Protein AF-A0A1Q7J1T6-F1 (afdb_monomer)

Radius of gyration: 25.66 Å; Cα contacts (8 Å, |Δi|>4): 106; chains: 1; bounding box: 32×59×76 Å

Sequence (161 aa):
MTARDYIEAIAAEFSRLRARGLLLSPADAGPALSWHAAGVPLRDVQAELRRAGRLKPPAVRGAAEVGLSLQIIAGSIDWRRRAATRPPAGNPPAGLCAELLRAARSPRLAARAAWEALSARAEELLASGGEGYWTEALAALRVVAGLDAEERREEKRSCVA

pLDDT: mean 75.18, std 13.47, range [39.16, 91.75]

Mean predicted aligned error: 17.15 Å

Foldseek 3Di:
DDLVVQLQLLLVLLCVLQVDDSDADPVQSVLSSVCVVVVPDSVVLSVVLVVVSPPPDPCPPPDDPPGDGNVVCSVVSVVVVVVVVDDPPDDDDPDQLRVQLVVLPPPPDPLSVLSNVLSVCVVVCVVVPVPVSVVSVVVSVCVVVCVVVVVVVVVVVVVVD

Solvent-accessible surface area (backbone atoms only — not comparable to full-atom values): 9465 Å² total; per-residue (Å²): 132,53,70,65,60,51,46,53,53,50,18,51,52,49,19,69,73,64,78,53,63,75,69,64,51,79,81,32,49,57,58,51,52,52,36,51,76,68,64,55,57,66,70,63,54,53,50,48,52,54,50,56,70,66,54,74,69,82,88,55,91,86,61,76,79,82,65,91,54,58,68,75,48,42,64,58,53,54,48,49,52,52,55,71,71,42,74,77,91,62,75,83,74,72,52,68,39,52,52,39,39,56,58,29,68,38,96,83,49,70,44,35,69,48,40,40,55,46,17,77,43,40,66,60,26,45,73,75,68,33,61,62,38,52,52,54,52,51,52,32,50,32,59,59,70,46,50,64,60,52,54,57,50,50,53,58,50,66,78,72,110

Structure (mmCIF, N/CA/C/O backbone):
data_AF-A0A1Q7J1T6-F1
#
_entry.id   AF-A0A1Q7J1T6-F1
#
loop_
_atom_site.group_PDB
_atom_site.id
_atom_site.type_symbol
_atom_site.label_atom_id
_atom_site.label_alt_id
_atom_site.label_comp_id
_atom_site.label_asym_id
_atom_site.label_entity_id
_atom_site.label_seq_id
_atom_site.pdbx_PDB_ins_code
_atom_site.Cartn_x
_atom_site.Cartn_y
_atom_site.Cartn_z
_atom_site.occupancy
_atom_site.B_iso_or_equiv
_atom_site.auth_seq_id
_atom_site.auth_comp_id
_atom_site.auth_asym_id
_atom_site.auth_atom_id
_atom_site.pdbx_PDB_model_num
ATOM 1 N N . MET A 1 1 ? -12.564 -13.870 1.510 1.00 80.56 1 MET A N 1
ATOM 2 C CA . MET A 1 1 ? -11.699 -14.848 0.817 1.00 80.56 1 MET A CA 1
ATOM 3 C C . MET A 1 1 ? -10.571 -15.218 1.757 1.00 80.56 1 MET A C 1
ATOM 5 O O . MET A 1 1 ? -9.914 -14.309 2.265 1.00 80.56 1 MET A O 1
ATOM 9 N N . THR A 1 2 ? -10.402 -16.503 2.058 1.00 91.75 2 THR A N 1
ATOM 10 C CA . THR A 1 2 ? -9.344 -16.952 2.975 1.00 91.75 2 THR A CA 1
ATOM 11 C C . THR A 1 2 ? -7.975 -16.919 2.284 1.00 91.75 2 THR A C 1
ATOM 13 O O . THR A 1 2 ? -7.899 -16.819 1.058 1.00 91.75 2 THR A O 1
ATOM 16 N N . ALA A 1 3 ? -6.885 -16.987 3.056 1.00 85.81 3 ALA A N 1
ATOM 17 C CA . ALA A 1 3 ? -5.532 -17.098 2.496 1.00 85.81 3 ALA A CA 1
ATOM 18 C C . ALA A 1 3 ? -5.390 -18.363 1.638 1.00 85.81 3 ALA A C 1
ATOM 20 O O . ALA A 1 3 ? -4.784 -18.333 0.572 1.00 85.81 3 ALA A O 1
ATOM 21 N N . ARG A 1 4 ? -6.023 -19.457 2.078 1.00 87.00 4 ARG A N 1
ATOM 22 C CA . ARG A 1 4 ? -6.083 -20.718 1.344 1.00 87.00 4 ARG A CA 1
ATOM 23 C C . ARG A 1 4 ? -6.751 -20.538 -0.020 1.00 87.00 4 ARG A C 1
ATOM 25 O O . ARG A 1 4 ? -6.113 -20.824 -1.026 1.00 87.00 4 ARG A O 1
ATOM 32 N N . ASP A 1 5 ? -7.964 -19.980 -0.058 1.00 89.19 5 ASP A N 1
ATOM 33 C CA . ASP A 1 5 ? -8.696 -19.754 -1.317 1.00 89.19 5 ASP A CA 1
ATOM 34 C C . ASP A 1 5 ? -7.908 -18.841 -2.273 1.00 89.19 5 ASP A C 1
ATOM 36 O O . ASP A 1 5 ? -7.910 -19.034 -3.488 1.00 89.19 5 ASP A O 1
ATOM 40 N N . TYR A 1 6 ? -7.212 -17.839 -1.722 1.00 88.69 6 TYR A N 1
ATOM 41 C CA . TYR A 1 6 ? -6.378 -16.906 -2.481 1.00 88.69 6 TYR A CA 1
ATOM 42 C C . TYR A 1 6 ? -5.208 -17.620 -3.168 1.00 88.69 6 TYR A C 1
ATOM 44 O O . TYR A 1 6 ? -4.975 -17.436 -4.364 1.00 88.69 6 TYR A O 1
ATOM 52 N N . ILE A 1 7 ? -4.487 -18.455 -2.418 1.00 87.69 7 ILE A N 1
ATOM 53 C CA . ILE A 1 7 ? -3.336 -19.218 -2.910 1.00 87.69 7 ILE A CA 1
ATOM 54 C C . ILE A 1 7 ? -3.786 -20.282 -3.912 1.00 87.69 7 ILE A C 1
ATOM 56 O O . ILE A 1 7 ? -3.170 -20.405 -4.968 1.00 87.69 7 ILE A O 1
ATOM 60 N N . GLU A 1 8 ? -4.872 -21.006 -3.627 1.00 88.62 8 GLU A N 1
ATOM 61 C CA . GLU A 1 8 ? -5.441 -22.011 -4.535 1.00 88.62 8 GLU A CA 1
ATOM 62 C C . GLU A 1 8 ? -5.872 -21.378 -5.868 1.00 88.62 8 GLU A C 1
ATOM 64 O O . GLU A 1 8 ? -5.583 -21.919 -6.937 1.00 88.62 8 GLU A O 1
ATOM 69 N N . ALA A 1 9 ? -6.475 -20.186 -5.836 1.00 89.44 9 ALA A N 1
ATOM 70 C CA . ALA A 1 9 ? -6.855 -19.468 -7.050 1.00 89.44 9 ALA A CA 1
ATOM 71 C C . ALA A 1 9 ? -5.648 -18.963 -7.861 1.00 89.44 9 ALA A C 1
ATOM 73 O O . ALA A 1 9 ? -5.683 -18.981 -9.095 1.00 89.44 9 ALA A O 1
ATOM 74 N N . ILE A 1 10 ? -4.574 -18.525 -7.193 1.00 87.44 10 ILE A N 1
ATOM 75 C CA . ILE A 1 10 ? -3.313 -18.168 -7.861 1.00 87.44 10 ILE A CA 1
ATOM 76 C C . ILE A 1 10 ? -2.668 -19.411 -8.476 1.00 87.44 10 ILE A C 1
ATOM 78 O O . ILE A 1 10 ? -2.251 -19.363 -9.633 1.00 87.44 10 ILE A O 1
ATOM 82 N N . ALA A 1 11 ? -2.624 -20.520 -7.737 1.00 85.44 11 ALA A N 1
ATOM 83 C CA . ALA A 1 11 ? -2.087 -21.787 -8.214 1.00 85.44 11 ALA A CA 1
ATOM 84 C C . ALA A 1 11 ? -2.836 -22.258 -9.465 1.00 85.44 11 ALA A C 1
ATOM 86 O O . ALA A 1 11 ? -2.206 -22.530 -10.481 1.00 85.44 11 ALA A O 1
ATOM 87 N N . ALA A 1 12 ? -4.172 -22.240 -9.445 1.00 86.50 12 ALA A N 1
ATOM 88 C CA . ALA A 1 12 ? -4.997 -22.613 -10.592 1.00 86.50 12 ALA A CA 1
ATOM 89 C C . ALA A 1 12 ? -4.762 -21.720 -11.828 1.00 86.50 12 ALA A C 1
ATOM 91 O O . ALA A 1 12 ? -4.727 -22.218 -12.955 1.00 86.50 12 ALA A O 1
ATOM 92 N N . GLU A 1 13 ? -4.585 -20.404 -11.656 1.00 86.00 13 GLU A N 1
ATOM 93 C CA . GLU A 1 13 ? -4.217 -19.501 -12.761 1.00 86.00 13 GLU A CA 1
ATOM 94 C C . GLU A 1 13 ? -2.832 -19.841 -13.321 1.00 86.00 13 GLU A C 1
ATOM 96 O O . GLU A 1 13 ? -2.635 -19.925 -14.533 1.00 86.00 13 GLU A O 1
ATOM 101 N N . PHE A 1 14 ? -1.875 -20.086 -12.435 1.00 80.31 14 PHE A N 1
ATOM 102 C CA . PHE A 1 14 ? -0.504 -20.399 -12.798 1.00 80.31 14 PHE A CA 1
ATOM 103 C C . PHE A 1 14 ? -0.388 -21.743 -13.534 1.00 80.31 14 PHE A C 1
ATOM 105 O O . PHE A 1 14 ? 0.294 -21.833 -14.556 1.00 80.31 14 PHE A O 1
ATOM 112 N N . SER A 1 15 ? -1.122 -22.767 -13.090 1.00 79.56 15 SER A N 1
ATOM 113 C CA . SER A 1 15 ? -1.212 -24.070 -13.760 1.00 79.56 15 SER A CA 1
ATOM 114 C C . SER A 1 15 ? -1.816 -23.963 -15.152 1.00 79.56 15 SER A C 1
ATOM 116 O O . SER A 1 15 ? -1.322 -24.609 -16.077 1.00 79.56 15 SER A O 1
ATOM 118 N N . ARG A 1 16 ? -2.850 -23.124 -15.323 1.00 80.69 16 ARG A N 1
ATOM 119 C CA . ARG A 1 16 ? -3.445 -22.846 -16.639 1.00 80.69 16 ARG A CA 1
ATOM 120 C C . ARG A 1 16 ? -2.436 -22.218 -17.597 1.00 80.69 16 ARG A C 1
ATOM 122 O O . ARG A 1 16 ? -2.423 -22.572 -18.769 1.00 80.69 16 ARG A O 1
ATOM 129 N N . LEU A 1 17 ? -1.583 -21.322 -17.102 1.00 76.31 17 LEU A N 1
ATOM 130 C CA . LEU A 1 17 ? -0.584 -20.628 -17.919 1.00 76.31 17 LEU A CA 1
ATOM 131 C C . LEU A 1 17 ? 0.657 -21.480 -18.223 1.00 76.31 17 LEU A C 1
ATOM 133 O O . LEU A 1 17 ? 1.253 -21.320 -19.283 1.00 76.31 17 LEU A O 1
ATOM 137 N N . ARG A 1 18 ? 1.054 -22.379 -17.314 1.00 69.88 18 ARG A N 1
ATOM 138 C CA . ARG A 1 18 ? 2.266 -23.209 -17.452 1.00 69.88 18 ARG A CA 1
ATOM 139 C C . ARG A 1 18 ? 1.999 -24.609 -18.023 1.00 69.88 18 ARG A C 1
ATOM 141 O O . ARG A 1 18 ? 2.949 -25.349 -18.261 1.00 69.88 18 ARG A O 1
ATOM 148 N N . ALA A 1 19 ? 0.731 -25.004 -18.170 1.00 63.75 19 ALA A N 1
ATOM 149 C CA . ALA A 1 19 ? 0.296 -26.367 -18.513 1.00 63.75 19 ALA A CA 1
ATOM 150 C C . ALA A 1 19 ? 0.902 -27.477 -17.617 1.00 63.75 19 ALA A C 1
ATOM 152 O O . ALA A 1 19 ? 0.891 -28.655 -17.967 1.00 63.75 19 ALA A O 1
ATOM 153 N N . ARG A 1 20 ? 1.444 -27.112 -16.447 1.00 60.41 20 ARG A N 1
ATOM 154 C CA . ARG A 1 20 ? 2.128 -28.002 -15.503 1.00 60.41 20 ARG A CA 1
ATOM 155 C C . ARG A 1 20 ? 1.580 -27.758 -14.106 1.00 60.41 20 ARG A C 1
ATOM 157 O O . ARG A 1 20 ? 1.907 -26.730 -13.532 1.00 60.41 20 ARG A O 1
ATOM 164 N N . GLY A 1 21 ? 0.800 -28.722 -13.609 1.00 57.47 21 GLY A N 1
ATOM 165 C CA . GLY A 1 21 ? 0.533 -29.025 -12.194 1.00 57.47 21 GLY A CA 1
ATOM 166 C C . GLY A 1 21 ? -0.023 -27.914 -11.290 1.00 57.47 21 GLY A C 1
ATOM 167 O O . GLY A 1 21 ? 0.365 -26.757 -11.360 1.00 57.47 21 GLY A O 1
ATOM 168 N N . LEU A 1 22 ? -0.899 -28.295 -10.359 1.00 59.72 22 LEU A N 1
ATOM 169 C CA . LEU A 1 22 ? -1.616 -27.425 -9.407 1.00 59.72 22 LEU A CA 1
ATOM 170 C C . LEU A 1 22 ? -0.761 -26.826 -8.275 1.00 59.72 22 LEU A C 1
ATOM 172 O O . LEU A 1 22 ? -1.301 -26.271 -7.323 1.00 59.72 22 LEU A O 1
ATOM 176 N N . LEU A 1 23 ? 0.564 -26.959 -8.339 1.00 65.81 23 LEU A N 1
ATOM 177 C CA . LEU A 1 23 ? 1.439 -26.669 -7.210 1.00 65.81 23 LEU A CA 1
ATOM 178 C C . LEU A 1 23 ? 2.268 -25.416 -7.474 1.00 65.81 23 LEU A C 1
ATOM 180 O O . LEU A 1 23 ? 3.132 -25.389 -8.351 1.00 65.81 23 LEU A O 1
ATOM 184 N N . LEU A 1 24 ? 2.016 -24.386 -6.666 1.00 70.81 24 LEU A N 1
ATOM 185 C CA . LEU A 1 24 ? 2.957 -23.289 -6.494 1.00 70.81 24 LEU A CA 1
ATOM 186 C C . LEU A 1 24 ? 4.235 -23.845 -5.875 1.00 70.81 24 LEU A C 1
ATOM 188 O O . LEU A 1 24 ? 4.190 -24.645 -4.937 1.00 70.81 24 LEU A O 1
ATOM 192 N N . SER A 1 25 ? 5.381 -23.422 -6.401 1.00 73.56 25 SER A N 1
ATOM 193 C CA . SER A 1 25 ? 6.646 -23.780 -5.776 1.00 73.56 25 SER A CA 1
ATOM 194 C C . SER A 1 25 ? 6.735 -23.138 -4.380 1.00 73.56 25 SER A C 1
ATOM 196 O O . SER A 1 25 ? 6.129 -22.085 -4.150 1.00 73.56 25 SER A O 1
ATOM 198 N N . PRO A 1 26 ? 7.519 -23.700 -3.443 1.00 69.94 26 PRO A N 1
ATOM 199 C CA . PRO A 1 26 ? 7.759 -23.063 -2.146 1.00 69.94 26 PRO A CA 1
ATOM 200 C C . PRO A 1 26 ? 8.266 -21.614 -2.266 1.00 69.94 26 PRO A C 1
ATOM 202 O O . PRO A 1 26 ? 7.919 -20.767 -1.447 1.00 69.94 26 PRO A O 1
ATOM 205 N N . ALA A 1 27 ? 9.022 -21.306 -3.326 1.00 72.56 27 ALA A N 1
ATOM 206 C CA . ALA A 1 27 ? 9.502 -19.956 -3.616 1.00 72.56 27 ALA A CA 1
ATOM 207 C C . ALA A 1 27 ? 8.380 -18.989 -4.043 1.00 72.56 27 ALA A C 1
ATOM 209 O O . ALA A 1 27 ? 8.510 -17.783 -3.851 1.00 72.56 27 ALA A O 1
ATOM 210 N N . ASP A 1 28 ? 7.277 -19.496 -4.595 1.00 75.94 28 ASP A N 1
ATOM 211 C CA . ASP A 1 28 ? 6.122 -18.702 -5.023 1.00 75.94 28 ASP A CA 1
ATOM 212 C C . ASP A 1 28 ? 5.070 -18.546 -3.900 1.00 75.94 28 ASP A C 1
ATOM 214 O O . ASP A 1 28 ? 4.308 -17.578 -3.888 1.00 75.94 28 ASP A O 1
ATOM 218 N N . ALA A 1 29 ? 5.052 -19.439 -2.905 1.00 81.94 29 ALA A N 1
ATOM 219 C CA . ALA A 1 29 ? 4.115 -19.363 -1.778 1.00 81.94 29 ALA A CA 1
ATOM 220 C C . ALA A 1 29 ? 4.319 -18.105 -0.909 1.00 81.94 29 ALA A C 1
ATOM 222 O O . ALA A 1 29 ? 3.345 -17.485 -0.480 1.00 81.94 29 ALA A O 1
ATOM 223 N N . GLY A 1 30 ? 5.575 -17.697 -0.688 1.00 83.25 30 GLY A N 1
ATOM 224 C CA . GLY A 1 30 ? 5.918 -16.498 0.088 1.00 83.25 30 GLY A CA 1
ATOM 225 C C . GLY A 1 30 ? 5.301 -15.209 -0.478 1.00 83.25 30 GLY A C 1
ATOM 226 O O . GLY A 1 30 ? 4.579 -14.522 0.246 1.00 83.25 30 GLY A O 1
ATOM 227 N N . PRO A 1 31 ? 5.515 -14.888 -1.769 1.00 83.69 31 PRO A N 1
ATOM 228 C CA . PRO A 1 31 ? 4.849 -13.766 -2.433 1.00 83.69 31 PRO A CA 1
ATOM 229 C C . PRO A 1 31 ? 3.319 -13.833 -2.393 1.00 83.69 31 PRO A C 1
ATOM 231 O O . PRO A 1 31 ? 2.668 -12.827 -2.126 1.00 83.69 31 PRO A O 1
ATOM 234 N N . ALA A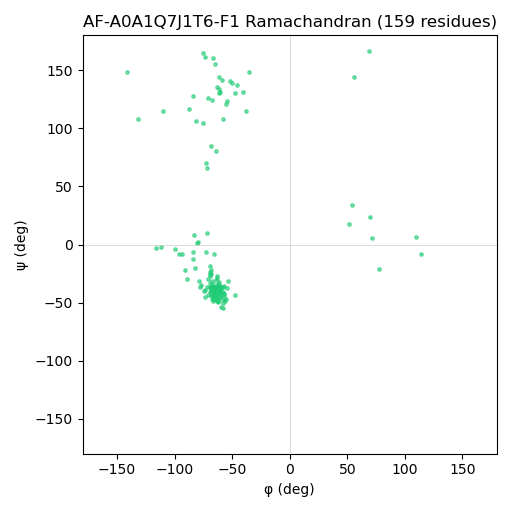 1 32 ? 2.723 -15.009 -2.615 1.00 86.38 32 ALA A N 1
ATOM 235 C CA . ALA A 1 32 ? 1.266 -15.152 -2.589 1.00 86.38 32 ALA A CA 1
ATOM 236 C C . ALA A 1 32 ? 0.680 -14.833 -1.199 1.00 86.38 32 ALA A C 1
ATOM 238 O O . ALA A 1 32 ? -0.326 -14.125 -1.096 1.00 86.38 32 ALA A O 1
ATOM 239 N N . LEU A 1 33 ? 1.338 -15.305 -0.134 1.00 87.94 33 LEU A N 1
ATOM 240 C CA . LEU A 1 33 ? 0.971 -14.998 1.250 1.00 87.94 33 LEU A CA 1
ATOM 241 C C . LEU A 1 33 ? 1.161 -13.514 1.580 1.00 87.94 33 LEU A C 1
ATOM 243 O O . LEU A 1 33 ? 0.287 -12.913 2.206 1.00 87.94 33 LEU A O 1
ATOM 247 N N . SER A 1 34 ? 2.265 -12.903 1.140 1.00 86.62 34 SER A N 1
ATOM 248 C CA . SER A 1 34 ? 2.528 -11.487 1.414 1.00 86.62 34 SER A CA 1
ATOM 249 C C . SER A 1 34 ? 1.527 -10.566 0.707 1.00 86.62 34 SER A C 1
ATOM 251 O O . SER A 1 34 ? 1.082 -9.579 1.294 1.00 86.62 34 SER A O 1
ATOM 253 N N . TRP A 1 35 ? 1.092 -10.907 -0.509 1.00 89.81 35 TRP A N 1
ATOM 254 C CA . TRP A 1 35 ? 0.043 -10.174 -1.224 1.00 89.81 35 TRP A CA 1
ATOM 255 C C . TRP A 1 35 ? -1.329 -10.320 -0.574 1.00 89.81 35 TRP A C 1
ATOM 257 O O . TRP A 1 35 ? -2.059 -9.330 -0.490 1.00 89.81 35 TRP A O 1
ATOM 2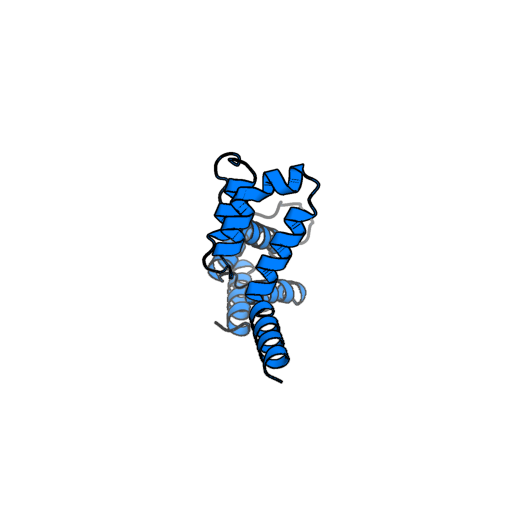67 N N . HIS A 1 36 ? -1.669 -11.515 -0.079 1.00 89.81 36 HIS A N 1
ATOM 268 C CA . HIS A 1 36 ? -2.904 -11.728 0.680 1.00 89.81 36 HIS A CA 1
ATOM 269 C C . HIS A 1 36 ? -2.914 -10.893 1.966 1.00 89.81 36 HIS A C 1
ATOM 271 O O . HIS A 1 36 ? -3.867 -10.147 2.194 1.00 89.81 36 HIS 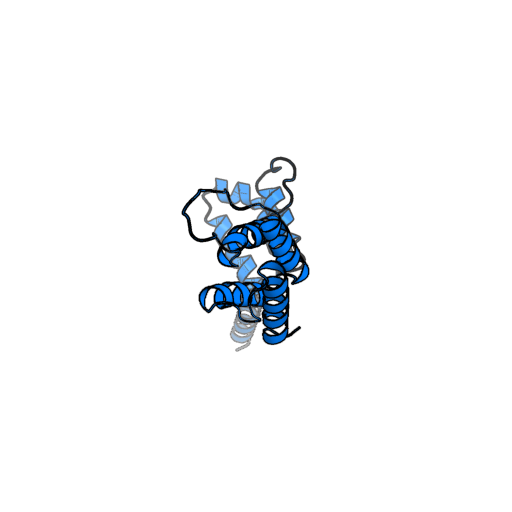A O 1
ATOM 277 N N . ALA A 1 37 ? -1.823 -10.927 2.740 1.00 87.38 37 ALA A N 1
ATOM 278 C CA . ALA A 1 37 ? -1.667 -10.131 3.958 1.00 87.38 37 ALA A CA 1
ATOM 279 C C . ALA A 1 37 ? -1.717 -8.616 3.686 1.00 87.38 37 ALA A C 1
ATOM 281 O O . ALA A 1 37 ? -2.274 -7.856 4.475 1.00 87.38 37 ALA A O 1
ATOM 282 N N . ALA A 1 38 ? -1.184 -8.174 2.5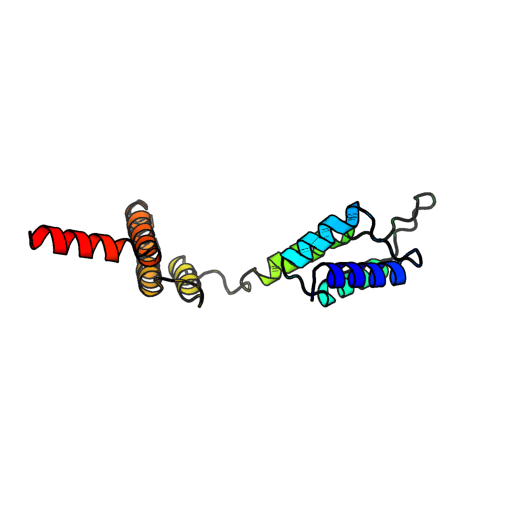43 1.00 83.06 38 ALA A N 1
ATOM 283 C CA . ALA A 1 38 ? -1.228 -6.780 2.104 1.00 83.06 38 ALA A CA 1
ATOM 284 C C . ALA A 1 38 ? -2.569 -6.366 1.460 1.00 83.06 38 ALA A C 1
ATOM 286 O O . ALA A 1 38 ? -2.701 -5.225 1.013 1.00 83.06 38 ALA A O 1
ATOM 287 N N . GLY A 1 39 ? -3.554 -7.269 1.374 1.00 86.12 39 GLY A N 1
ATOM 288 C CA . GLY A 1 39 ? -4.874 -6.982 0.807 1.00 86.12 39 GLY A CA 1
ATOM 289 C C . GLY A 1 39 ? -4.879 -6.752 -0.708 1.00 86.12 39 GLY A C 1
ATOM 290 O O . GLY A 1 39 ? -5.777 -6.084 -1.222 1.00 86.12 39 GLY A O 1
ATOM 291 N N . VAL A 1 40 ? -3.892 -7.279 -1.441 1.00 87.62 40 VAL A N 1
ATOM 292 C CA . VAL A 1 40 ? -3.814 -7.123 -2.900 1.00 87.62 40 VAL A CA 1
ATOM 293 C C . VAL A 1 40 ? -4.971 -7.884 -3.564 1.00 87.62 40 VAL A C 1
ATOM 295 O O . VAL A 1 40 ? -5.094 -9.099 -3.371 1.00 87.62 40 VAL A O 1
ATOM 298 N N . PRO A 1 41 ? -5.807 -7.230 -4.392 1.00 89.19 41 PRO A N 1
ATOM 299 C CA . PRO A 1 41 ? -6.918 -7.898 -5.058 1.00 89.19 41 PRO A CA 1
ATOM 300 C C . PRO A 1 41 ? -6.449 -9.031 -5.980 1.00 89.19 41 PRO A C 1
ATOM 302 O O . PRO A 1 41 ? -5.595 -8.834 -6.843 1.00 89.19 41 PRO A O 1
ATOM 305 N N . LEU A 1 42 ? -7.074 -10.208 -5.865 1.00 87.25 42 LEU A N 1
ATOM 306 C CA . LEU A 1 42 ? -6.743 -11.390 -6.677 1.00 87.25 42 LEU A CA 1
ATOM 307 C C . LEU A 1 42 ? -6.790 -11.106 -8.189 1.00 87.25 42 LEU A C 1
ATOM 309 O O . LEU A 1 42 ? -5.937 -11.577 -8.938 1.00 87.25 42 LEU A O 1
ATOM 313 N N . ARG A 1 43 ? -7.749 -10.284 -8.634 1.00 88.62 43 ARG A N 1
ATOM 314 C CA . ARG A 1 43 ? -7.881 -9.862 -10.039 1.00 88.62 43 ARG A CA 1
ATOM 315 C C . ARG A 1 43 ? -6.619 -9.168 -10.573 1.00 88.62 43 ARG A C 1
ATOM 317 O O . ARG A 1 43 ? -6.271 -9.365 -11.734 1.00 88.62 43 ARG A O 1
ATOM 324 N N . ASP A 1 44 ? -5.925 -8.398 -9.732 1.00 87.81 44 ASP A N 1
ATOM 325 C CA . ASP A 1 44 ? -4.758 -7.605 -10.129 1.00 87.81 44 ASP A CA 1
ATOM 326 C C . ASP A 1 44 ? -3.529 -8.513 -10.269 1.00 87.81 44 ASP A C 1
ATOM 328 O O . ASP A 1 44 ? -2.712 -8.324 -11.176 1.00 87.81 44 ASP A O 1
ATOM 332 N N . VAL A 1 45 ? -3.442 -9.541 -9.414 1.00 87.50 45 VAL A N 1
ATOM 333 C CA . VAL A 1 45 ? -2.437 -10.610 -9.498 1.00 87.50 45 VAL A CA 1
ATOM 334 C C . VAL A 1 45 ? -2.659 -11.465 -10.746 1.00 87.50 45 VAL A C 1
ATOM 336 O O . VAL A 1 45 ? -1.737 -11.660 -11.535 1.00 87.50 45 VAL A O 1
ATOM 339 N N . GLN A 1 46 ? -3.894 -11.915 -10.989 1.00 88.50 46 GLN A N 1
ATOM 340 C CA . GLN A 1 46 ? -4.249 -12.693 -12.183 1.00 88.50 46 GLN A CA 1
ATOM 341 C C . GLN A 1 46 ? -4.026 -11.913 -13.486 1.00 88.50 46 GLN A C 1
ATOM 343 O O . GLN A 1 46 ? -3.675 -12.499 -14.510 1.00 88.50 46 GLN A O 1
ATOM 348 N N . ALA A 1 47 ? -4.257 -10.598 -13.484 1.00 87.00 47 ALA A N 1
ATOM 349 C CA . ALA A 1 47 ? -3.988 -9.753 -14.644 1.00 87.00 47 ALA A CA 1
ATOM 350 C C . ALA A 1 47 ? -2.486 -9.702 -14.970 1.00 87.00 47 ALA A C 1
ATOM 352 O O . ALA A 1 47 ? -2.117 -9.824 -16.137 1.00 87.00 47 ALA A O 1
ATOM 353 N N . GLU A 1 48 ? -1.616 -9.592 -13.960 1.00 84.88 48 GLU A N 1
ATOM 354 C CA . GLU A 1 48 ? -0.162 -9.614 -14.185 1.00 84.88 48 GLU A CA 1
ATOM 355 C C . GLU A 1 48 ? 0.360 -10.982 -14.563 1.00 84.88 48 GLU A C 1
ATOM 357 O O . GLU A 1 48 ? 1.218 -11.066 -15.432 1.00 84.88 48 GLU A O 1
ATOM 362 N N . LEU A 1 49 ? -0.185 -12.052 -13.988 1.00 83.25 49 LEU A N 1
ATOM 363 C CA . LEU A 1 49 ? 0.135 -13.411 -14.413 1.00 83.25 49 LEU A CA 1
ATOM 364 C C . LEU A 1 49 ? -0.149 -13.611 -15.902 1.00 83.25 49 LEU A C 1
ATOM 366 O O . LEU A 1 49 ? 0.719 -14.058 -16.652 1.00 83.25 49 LEU A O 1
ATOM 370 N N . ARG A 1 50 ? -1.335 -13.198 -16.357 1.00 84.50 50 ARG A N 1
ATOM 371 C CA . ARG A 1 50 ? -1.708 -13.254 -17.777 1.00 84.50 50 ARG A CA 1
ATOM 372 C C . ARG A 1 50 ? -0.842 -12.340 -18.638 1.00 84.50 50 ARG A C 1
ATOM 374 O O . ARG A 1 50 ? -0.489 -12.720 -19.751 1.00 84.50 50 ARG A O 1
ATOM 381 N N . ARG A 1 51 ? -0.484 -11.152 -18.146 1.00 82.06 51 ARG A N 1
ATOM 382 C CA . ARG A 1 51 ? 0.431 -10.233 -18.838 1.00 82.06 51 ARG A CA 1
ATOM 383 C C . ARG A 1 51 ? 1.816 -10.854 -19.004 1.00 82.06 51 ARG A C 1
ATOM 385 O O . ARG A 1 51 ? 2.328 -10.868 -20.117 1.00 82.06 51 ARG A O 1
ATOM 392 N N . ALA A 1 52 ? 2.383 -11.398 -17.933 1.00 77.06 52 ALA A N 1
ATOM 393 C CA . ALA A 1 52 ? 3.682 -12.056 -17.939 1.00 77.06 52 ALA A CA 1
ATOM 394 C C . ALA A 1 52 ? 3.682 -13.299 -18.838 1.00 77.06 52 ALA A C 1
ATOM 396 O O . ALA A 1 52 ? 4.627 -13.495 -19.589 1.00 77.06 52 ALA A O 1
ATOM 397 N N . GLY A 1 53 ? 2.596 -14.079 -18.853 1.00 72.44 53 GLY A N 1
ATOM 398 C CA . GLY A 1 53 ? 2.466 -15.241 -19.739 1.00 72.44 53 GLY A CA 1
ATOM 399 C C . GLY A 1 53 ? 2.340 -14.899 -21.225 1.00 72.44 53 GLY A C 1
ATOM 400 O O . GLY A 1 53 ? 2.646 -15.731 -22.071 1.00 72.44 53 GLY A O 1
ATOM 401 N N . ARG A 1 54 ? 1.918 -13.673 -21.562 1.00 72.75 54 ARG A N 1
ATOM 402 C CA . ARG A 1 54 ? 1.899 -13.166 -22.947 1.00 72.75 54 ARG A CA 1
ATOM 403 C C . ARG A 1 54 ? 3.252 -12.630 -23.404 1.00 72.75 54 ARG A C 1
ATOM 405 O O . ARG A 1 54 ? 3.473 -12.500 -24.608 1.00 72.75 54 ARG A O 1
ATOM 412 N N . LEU A 1 55 ? 4.141 -12.283 -22.474 1.00 65.94 55 LEU A N 1
ATOM 413 C CA . LEU A 1 55 ? 5.491 -11.854 -22.806 1.00 65.94 55 LEU A CA 1
ATOM 414 C C . LEU A 1 55 ? 6.288 -13.099 -23.198 1.00 65.94 55 LEU A C 1
ATOM 416 O O . LEU A 1 55 ? 6.651 -13.919 -22.360 1.00 65.94 55 LEU A O 1
ATOM 420 N N . LYS A 1 56 ? 6.514 -13.260 -24.504 1.00 52.28 56 LYS A N 1
ATOM 421 C CA . LYS A 1 56 ? 7.317 -14.350 -25.061 1.00 52.28 56 LYS A CA 1
ATOM 422 C C . LYS A 1 56 ? 8.699 -14.329 -24.385 1.00 52.28 56 LYS A C 1
ATOM 424 O O . LYS A 1 56 ? 9.354 -13.285 -24.453 1.00 52.28 56 LYS A O 1
ATOM 429 N N . PRO A 1 57 ? 9.161 -15.422 -23.746 1.00 53.00 57 PRO A N 1
ATOM 430 C CA . PRO A 1 57 ? 10.521 -15.457 -23.228 1.00 53.00 57 PRO A CA 1
ATOM 431 C C . PRO A 1 57 ? 11.487 -15.232 -24.401 1.00 53.00 57 PRO A C 1
ATOM 433 O O . PRO A 1 57 ? 11.215 -15.719 -25.508 1.00 53.00 57 PRO A O 1
ATOM 436 N N . PRO A 1 58 ? 12.587 -14.477 -24.217 1.00 47.38 58 PRO A N 1
ATOM 437 C CA . PRO A 1 58 ? 13.588 -14.348 -25.262 1.00 47.38 58 PRO A CA 1
ATOM 438 C C . PRO A 1 58 ? 14.040 -15.759 -25.642 1.00 47.38 58 PRO A C 1
ATOM 440 O O . PRO A 1 58 ? 14.471 -16.534 -24.791 1.00 47.38 58 PRO A O 1
ATOM 443 N N . ALA A 1 59 ? 13.871 -16.111 -26.917 1.00 45.41 59 ALA A N 1
ATOM 444 C CA . ALA A 1 59 ? 14.239 -17.411 -27.457 1.00 45.41 59 ALA A CA 1
ATOM 445 C C . ALA A 1 59 ? 15.771 -17.508 -27.549 1.00 45.41 59 ALA A C 1
ATOM 447 O O . ALA A 1 59 ? 16.350 -17.469 -28.632 1.00 45.41 59 ALA A O 1
ATOM 448 N N . VAL A 1 60 ? 16.442 -17.586 -26.401 1.00 48.88 60 VAL A N 1
ATOM 449 C CA . VAL A 1 60 ? 17.868 -17.889 -26.326 1.00 48.88 60 VAL A CA 1
ATOM 450 C C . VAL A 1 60 ? 17.993 -19.402 -26.432 1.00 48.88 60 VAL A C 1
ATOM 452 O O . VAL A 1 60 ? 17.628 -20.147 -25.523 1.00 48.88 60 VAL A O 1
ATOM 455 N N . ARG A 1 61 ? 18.450 -19.863 -27.598 1.00 39.16 61 ARG A N 1
ATOM 456 C CA . ARG A 1 61 ? 18.643 -21.279 -27.919 1.00 39.16 61 ARG A CA 1
ATOM 457 C C . ARG A 1 61 ? 19.610 -21.893 -26.889 1.00 39.16 61 ARG A C 1
ATOM 459 O O . ARG A 1 61 ? 20.792 -21.581 -26.912 1.00 39.16 61 ARG A O 1
ATOM 466 N N . GLY A 1 62 ? 19.093 -22.729 -25.983 1.00 43.47 62 GLY A N 1
ATOM 467 C CA . GLY A 1 62 ? 19.878 -23.452 -24.969 1.00 43.47 62 GLY A CA 1
ATOM 468 C C . GLY A 1 62 ? 19.630 -23.060 -23.506 1.00 43.47 62 GLY A C 1
ATOM 469 O O . GLY A 1 62 ? 20.107 -23.763 -22.620 1.00 43.47 62 GLY A O 1
ATOM 470 N N . ALA A 1 63 ? 18.865 -22.001 -23.221 1.00 42.16 63 ALA A N 1
ATOM 471 C CA . ALA A 1 63 ? 18.435 -21.707 -21.853 1.00 42.16 63 ALA A CA 1
ATOM 472 C C . ALA A 1 63 ? 17.173 -22.518 -21.524 1.00 42.16 63 ALA A C 1
ATOM 474 O O . ALA A 1 63 ? 16.199 -22.473 -22.279 1.00 42.16 63 ALA A O 1
ATOM 475 N N . ALA A 1 64 ? 17.186 -23.261 -20.411 1.00 42.75 64 ALA A N 1
ATOM 476 C CA . ALA A 1 64 ? 15.979 -23.868 -19.853 1.00 42.75 64 ALA A CA 1
ATOM 477 C C . ALA A 1 64 ? 14.880 -22.800 -19.805 1.00 42.75 64 ALA A C 1
ATOM 479 O O . ALA A 1 64 ? 15.159 -21.685 -19.362 1.00 42.75 64 ALA A O 1
ATOM 480 N N . GLU A 1 65 ? 13.683 -23.119 -20.313 1.00 45.72 65 GLU A N 1
ATOM 481 C CA . GLU A 1 65 ? 12.541 -22.202 -20.341 1.00 45.72 65 GLU A CA 1
ATOM 482 C C . GLU A 1 65 ? 12.508 -21.374 -19.056 1.00 45.72 65 GLU A C 1
ATOM 484 O O . GLU A 1 65 ? 12.338 -21.926 -17.964 1.00 45.72 65 GLU A O 1
ATOM 489 N N . VAL A 1 66 ? 12.697 -20.056 -19.176 1.00 50.75 66 VAL A N 1
ATOM 490 C CA . VAL A 1 66 ? 12.495 -19.128 -18.064 1.00 50.75 66 VAL A CA 1
ATOM 491 C C . VAL A 1 66 ? 10.997 -19.133 -17.799 1.00 50.75 66 VAL A C 1
ATOM 493 O O . VAL A 1 66 ? 10.229 -18.376 -18.389 1.00 50.75 66 VAL A O 1
ATOM 496 N N . GLY A 1 67 ? 10.565 -20.112 -17.010 1.00 58.56 67 GLY A N 1
ATOM 497 C CA . GLY A 1 67 ? 9.174 -20.313 -16.673 1.00 58.56 67 GLY A CA 1
ATOM 498 C C . GLY A 1 67 ? 8.649 -19.090 -15.938 1.00 58.56 67 GLY A C 1
ATOM 499 O O . GLY A 1 67 ? 9.356 -18.470 -15.145 1.00 58.56 67 GLY A O 1
ATOM 500 N N . LEU A 1 68 ? 7.385 -18.763 -16.190 1.00 64.75 68 LEU A N 1
ATOM 501 C CA . LEU A 1 68 ? 6.588 -17.922 -15.304 1.00 64.75 68 LEU A CA 1
ATOM 502 C C . LEU A 1 68 ? 6.869 -18.299 -13.838 1.00 64.75 68 LEU A C 1
ATOM 504 O O . LEU A 1 68 ? 6.849 -19.482 -13.507 1.00 64.75 68 LEU A O 1
ATOM 508 N N . SER A 1 69 ? 7.139 -17.304 -12.991 1.00 72.00 69 SER A N 1
ATOM 509 C CA . SER A 1 69 ? 7.259 -17.404 -11.527 1.00 72.00 69 SER A CA 1
ATOM 510 C C . SER A 1 69 ? 6.628 -16.164 -10.898 1.00 72.00 69 SER A C 1
ATOM 512 O O . SER A 1 69 ? 6.671 -15.075 -11.481 1.00 72.00 69 SER A O 1
ATOM 514 N N . LEU A 1 70 ? 6.049 -16.313 -9.703 1.00 75.62 70 LEU A N 1
ATOM 515 C CA . LEU A 1 70 ? 5.468 -15.197 -8.955 1.00 75.62 70 LEU A CA 1
ATOM 516 C C . LEU A 1 70 ? 6.522 -14.160 -8.558 1.00 75.62 70 LEU A C 1
ATOM 518 O O . LEU A 1 70 ? 6.209 -12.974 -8.472 1.00 75.62 70 LEU A O 1
ATOM 522 N N . GLN A 1 71 ? 7.778 -14.579 -8.410 1.00 76.62 71 GLN A N 1
ATOM 523 C CA . GLN A 1 71 ? 8.902 -13.687 -8.122 1.00 76.62 71 GLN A CA 1
ATOM 524 C C . GLN A 1 71 ? 9.135 -12.660 -9.239 1.00 76.62 71 GLN A C 1
ATOM 526 O O . GLN A 1 71 ? 9.465 -11.508 -8.967 1.00 76.62 71 GLN A O 1
ATOM 531 N N . ILE A 1 72 ? 8.883 -13.038 -10.496 1.00 75.38 72 ILE A N 1
ATOM 532 C CA . ILE A 1 72 ? 9.072 -12.156 -11.658 1.00 75.38 72 ILE A CA 1
ATOM 533 C C . ILE A 1 72 ? 8.059 -11.004 -11.639 1.00 75.38 72 ILE A C 1
ATOM 535 O O . ILE A 1 72 ? 8.383 -9.876 -12.007 1.00 75.38 72 ILE A O 1
ATOM 539 N N . ILE A 1 73 ? 6.831 -11.265 -11.180 1.00 76.50 73 IL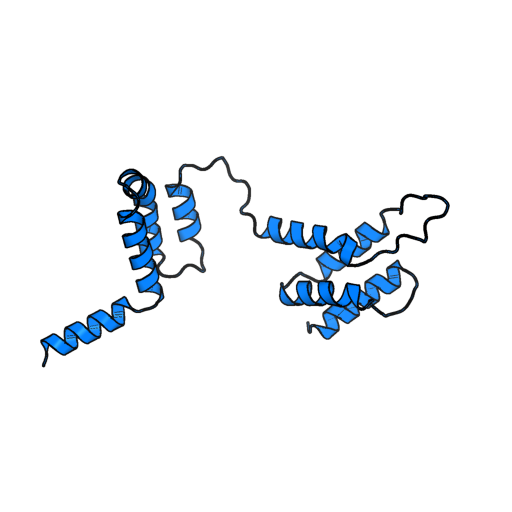E A N 1
ATOM 540 C CA . ILE A 1 73 ? 5.762 -10.258 -11.138 1.00 76.50 73 ILE A CA 1
ATOM 541 C C . ILE A 1 73 ? 5.668 -9.522 -9.796 1.00 76.50 73 ILE A C 1
ATOM 543 O O . ILE A 1 73 ? 4.951 -8.522 -9.706 1.00 76.50 73 ILE A O 1
ATOM 547 N N . ALA A 1 74 ? 6.411 -9.957 -8.772 1.00 81.19 74 ALA A N 1
ATOM 548 C CA . ALA A 1 74 ? 6.389 -9.349 -7.444 1.00 81.19 74 ALA A CA 1
ATOM 549 C C . ALA A 1 74 ? 6.739 -7.861 -7.477 1.00 81.19 74 ALA A C 1
ATOM 551 O O . ALA A 1 74 ? 5.987 -7.045 -6.946 1.00 81.19 74 ALA A O 1
ATOM 552 N N . GLY A 1 75 ? 7.790 -7.487 -8.213 1.00 79.25 75 GLY A N 1
ATOM 553 C CA . GLY A 1 75 ? 8.173 -6.083 -8.374 1.00 79.25 75 GLY A CA 1
ATOM 554 C C . GLY A 1 75 ? 7.092 -5.219 -9.041 1.00 79.25 75 GLY A C 1
ATOM 555 O O . GLY A 1 75 ? 6.896 -4.073 -8.638 1.00 79.25 75 GLY A O 1
ATOM 556 N N . SER A 1 76 ? 6.344 -5.765 -10.010 1.00 80.19 76 SER A N 1
ATOM 557 C CA . SER A 1 76 ? 5.226 -5.071 -10.680 1.00 80.19 76 SER A CA 1
ATOM 558 C C . SER A 1 76 ? 4.056 -4.836 -9.719 1.00 80.19 76 SER A C 1
ATOM 560 O O . SER A 1 76 ? 3.510 -3.730 -9.637 1.00 80.19 76 SER A O 1
ATOM 562 N N . ILE A 1 77 ? 3.705 -5.855 -8.929 1.00 83.12 77 ILE A N 1
ATOM 563 C CA . ILE A 1 77 ? 2.642 -5.770 -7.920 1.00 83.12 77 ILE A CA 1
ATOM 564 C C . ILE A 1 77 ? 3.024 -4.785 -6.807 1.00 83.12 77 ILE A C 1
ATOM 566 O O . ILE A 1 77 ? 2.226 -3.908 -6.468 1.00 83.12 77 ILE A O 1
ATOM 570 N N . ASP A 1 78 ? 4.254 -4.855 -6.297 1.00 83.38 78 ASP A N 1
ATOM 571 C CA . ASP A 1 78 ? 4.766 -3.933 -5.278 1.00 83.38 78 ASP A CA 1
ATOM 572 C C . ASP A 1 78 ? 4.848 -2.490 -5.783 1.00 83.38 78 ASP A C 1
ATOM 574 O O . ASP A 1 78 ? 4.551 -1.545 -5.045 1.00 83.38 78 ASP A O 1
ATOM 578 N N . TRP A 1 79 ? 5.249 -2.291 -7.042 1.00 77.00 79 TRP A N 1
ATOM 579 C CA . TRP A 1 79 ? 5.264 -0.970 -7.664 1.00 77.00 79 TRP A CA 1
ATOM 580 C C . TRP A 1 79 ? 3.853 -0.395 -7.781 1.00 77.00 79 TRP A C 1
ATOM 582 O O . TRP A 1 79 ? 3.636 0.742 -7.365 1.00 77.00 79 TRP A O 1
ATOM 592 N N . ARG A 1 80 ? 2.872 -1.174 -8.257 1.00 78.75 80 ARG A N 1
ATOM 593 C CA . ARG A 1 80 ? 1.483 -0.696 -8.360 1.00 78.75 80 ARG A CA 1
ATOM 594 C C . ARG A 1 80 ? 0.855 -0.419 -7.009 1.00 78.75 80 ARG A C 1
ATOM 596 O O . ARG A 1 80 ? 0.137 0.566 -6.886 1.00 78.75 80 ARG A O 1
ATOM 603 N N . ARG A 1 81 ? 1.163 -1.225 -5.989 1.00 79.94 81 ARG A N 1
ATOM 604 C CA . ARG A 1 81 ? 0.746 -0.934 -4.613 1.00 79.94 81 ARG A CA 1
ATOM 605 C C . ARG A 1 81 ? 1.286 0.423 -4.168 1.00 79.94 81 ARG A C 1
ATOM 607 O O . ARG A 1 81 ? 0.511 1.268 -3.735 1.00 79.94 81 ARG A O 1
ATOM 614 N N . ARG A 1 82 ? 2.593 0.654 -4.344 1.00 74.81 82 ARG A N 1
ATOM 615 C CA . ARG A 1 82 ? 3.228 1.939 -4.010 1.00 74.81 82 ARG A CA 1
ATOM 616 C C . ARG A 1 82 ? 2.642 3.100 -4.809 1.00 74.81 82 ARG A C 1
ATOM 618 O O . ARG A 1 82 ? 2.437 4.167 -4.246 1.00 74.81 82 ARG A O 1
ATOM 625 N N . ALA A 1 83 ? 2.346 2.892 -6.090 1.00 70.62 83 ALA A N 1
ATOM 626 C CA . ALA A 1 83 ? 1.736 3.896 -6.953 1.00 70.62 83 ALA A CA 1
ATOM 627 C C . ALA A 1 83 ? 0.281 4.207 -6.562 1.00 70.62 83 ALA A C 1
ATOM 629 O O . ALA A 1 83 ? -0.112 5.363 -6.609 1.00 70.62 83 ALA A O 1
ATOM 630 N N . ALA A 1 84 ? -0.500 3.216 -6.124 1.00 67.50 84 ALA A N 1
ATOM 631 C CA . ALA A 1 84 ? -1.876 3.412 -5.661 1.00 67.50 84 ALA A CA 1
ATOM 632 C C . ALA A 1 84 ? -1.950 4.136 -4.306 1.00 67.50 84 ALA A C 1
ATOM 634 O O . ALA A 1 84 ? -2.905 4.861 -4.043 1.00 67.50 84 ALA A O 1
ATOM 635 N N . THR A 1 85 ? -0.939 3.962 -3.451 1.00 64.25 85 THR A N 1
ATOM 636 C CA . THR A 1 85 ? -0.788 4.737 -2.208 1.00 64.25 85 THR A CA 1
ATOM 637 C C . THR A 1 85 ? -0.097 6.079 -2.423 1.00 64.25 85 THR A C 1
ATOM 639 O O . THR A 1 85 ? -0.081 6.911 -1.518 1.00 64.25 85 THR A O 1
ATOM 642 N N . ARG A 1 86 ? 0.510 6.291 -3.596 1.00 55.53 86 ARG A N 1
ATOM 643 C CA . ARG A 1 86 ? 1.139 7.560 -3.938 1.00 55.53 86 ARG A CA 1
ATOM 644 C C . ARG A 1 86 ? 0.012 8.570 -4.156 1.00 55.53 86 ARG A C 1
ATOM 646 O O . ARG A 1 86 ? -0.877 8.300 -4.965 1.00 55.53 86 ARG A O 1
ATOM 653 N N . PRO A 1 87 ? 0.029 9.723 -3.469 1.00 54.44 87 PRO A N 1
ATOM 654 C CA . PRO A 1 87 ? -0.884 10.805 -3.800 1.00 54.44 87 PRO A CA 1
ATOM 655 C C . PRO A 1 87 ? -0.761 11.099 -5.301 1.00 54.44 87 PRO A C 1
ATOM 657 O O . PRO A 1 87 ? 0.363 11.039 -5.822 1.00 54.44 87 PRO A O 1
ATOM 660 N N . PRO A 1 88 ? -1.865 11.394 -6.015 1.00 57.28 88 PRO A N 1
ATOM 661 C CA . PRO A 1 88 ? -1.760 11.833 -7.399 1.00 57.28 88 PRO A CA 1
ATOM 662 C C . PRO A 1 88 ? -0.743 12.971 -7.451 1.00 57.28 88 PRO A C 1
ATOM 664 O O . PRO A 1 88 ? -0.712 13.805 -6.542 1.00 57.28 88 PRO A O 1
ATOM 667 N N . ALA A 1 89 ? 0.114 12.975 -8.474 1.00 54.72 89 ALA A N 1
ATOM 668 C CA . ALA A 1 89 ? 1.014 14.088 -8.736 1.00 54.72 89 ALA A CA 1
ATOM 669 C C . ALA A 1 89 ? 0.155 15.319 -9.067 1.00 54.72 89 ALA A C 1
ATOM 671 O O . ALA A 1 89 ? -0.129 15.609 -10.224 1.00 54.72 89 ALA A O 1
ATOM 672 N N . GLY A 1 90 ? -0.361 15.977 -8.031 1.00 49.19 90 GLY A N 1
ATOM 673 C CA . GLY A 1 90 ? -0.904 17.314 -8.127 1.00 49.19 90 GLY A CA 1
ATOM 674 C C . GLY A 1 90 ? 0.232 18.277 -8.441 1.00 49.19 90 GLY A C 1
ATOM 675 O O . GLY A 1 90 ? 1.401 17.948 -8.231 1.00 49.19 90 GLY A O 1
ATOM 676 N N . ASN A 1 91 ? -0.139 19.449 -8.954 1.00 51.47 91 ASN A N 1
ATOM 677 C CA . ASN A 1 91 ? 0.748 20.587 -9.189 1.00 51.47 91 ASN A CA 1
ATOM 678 C C . ASN A 1 91 ? 1.837 20.728 -8.109 1.00 51.47 91 ASN A C 1
ATOM 680 O O . ASN A 1 91 ? 1.561 20.401 -6.947 1.00 51.47 91 ASN A O 1
ATOM 684 N N . PRO A 1 92 ? 3.037 21.234 -8.473 1.00 50.00 92 PRO A N 1
ATOM 685 C CA . PRO A 1 92 ? 4.117 21.471 -7.518 1.00 50.00 92 PRO A CA 1
ATOM 686 C C . PRO A 1 92 ? 3.565 22.171 -6.267 1.00 50.00 92 PRO A C 1
ATOM 688 O O . PRO A 1 92 ? 2.686 23.032 -6.391 1.00 50.00 92 PRO A O 1
ATOM 691 N N . PRO A 1 93 ? 3.989 21.742 -5.069 1.00 53.75 93 PRO A N 1
ATOM 692 C CA . PRO A 1 93 ? 3.286 22.064 -3.842 1.00 53.75 93 PRO A CA 1
ATOM 693 C C . PRO A 1 93 ? 3.249 23.568 -3.602 1.00 53.75 93 PRO A C 1
ATOM 695 O O . PRO A 1 93 ? 4.257 24.265 -3.697 1.00 53.75 93 PRO A O 1
ATOM 698 N N . ALA A 1 94 ? 2.062 24.054 -3.250 1.00 61.72 94 ALA A N 1
ATOM 699 C CA . ALA A 1 94 ? 1.857 25.381 -2.696 1.00 61.72 94 ALA A CA 1
ATOM 700 C C . ALA A 1 94 ? 2.395 25.424 -1.248 1.00 61.72 94 ALA A C 1
ATOM 702 O O . ALA A 1 94 ? 1.619 25.509 -0.308 1.00 61.72 94 ALA A O 1
ATOM 703 N N . GLY A 1 95 ? 3.709 25.288 -1.057 1.00 74.31 95 GLY A N 1
ATOM 704 C CA . GLY A 1 95 ? 4.352 25.328 0.265 1.00 74.31 95 GLY A CA 1
ATOM 705 C C . GLY A 1 95 ? 4.044 24.133 1.185 1.00 74.31 95 GLY A C 1
ATOM 706 O O . GLY A 1 95 ? 3.123 23.342 0.956 1.00 74.31 95 GLY A O 1
ATOM 707 N N . LEU A 1 96 ? 4.832 24.011 2.253 1.00 79.56 96 LEU A N 1
ATOM 708 C CA . LEU A 1 96 ? 4.708 22.983 3.292 1.00 79.56 96 LEU A CA 1
ATOM 709 C C . LEU A 1 96 ? 3.353 23.086 4.010 1.00 79.56 96 LEU A C 1
ATOM 711 O O . LEU A 1 96 ? 2.742 22.067 4.330 1.00 79.56 96 LEU A O 1
ATOM 715 N N . CYS A 1 97 ? 2.833 24.305 4.189 1.00 82.06 97 CYS A N 1
ATOM 716 C CA . CYS A 1 97 ? 1.506 24.541 4.767 1.00 82.06 97 CYS A CA 1
ATOM 717 C C . CYS A 1 97 ? 0.390 23.799 4.005 1.00 82.06 97 CYS A C 1
ATOM 719 O O . CYS A 1 97 ? -0.426 23.102 4.614 1.00 82.06 97 CYS A O 1
ATOM 721 N N . ALA A 1 98 ? 0.365 23.869 2.667 1.00 79.19 98 ALA A N 1
ATOM 722 C CA . ALA A 1 98 ? -0.676 23.197 1.886 1.00 79.19 98 ALA A CA 1
ATOM 723 C C . ALA A 1 98 ? -0.551 21.668 1.923 1.00 79.19 98 ALA A C 1
ATOM 725 O O . ALA A 1 98 ? -1.568 20.967 1.878 1.00 79.19 98 ALA A O 1
ATOM 726 N N . GLU A 1 99 ? 0.672 21.140 2.006 1.00 83.94 99 GLU A N 1
ATOM 727 C CA . GLU A 1 99 ? 0.906 19.702 2.156 1.00 83.94 99 GLU A CA 1
ATOM 728 C C . GLU A 1 99 ? 0.434 19.194 3.519 1.00 83.94 99 GLU A C 1
ATOM 730 O O . GLU A 1 99 ? -0.315 18.213 3.582 1.00 83.94 99 GLU A O 1
ATOM 735 N N . LEU A 1 100 ? 0.794 19.899 4.594 1.00 85.44 100 LEU A N 1
ATOM 736 C CA . LEU A 1 100 ? 0.384 19.549 5.950 1.00 85.44 100 LEU A CA 1
ATOM 737 C C . LEU A 1 100 ? -1.133 19.683 6.128 1.00 85.44 100 LEU A C 1
ATOM 739 O O . LEU A 1 100 ? -1.758 18.761 6.649 1.00 85.44 100 LEU A O 1
ATOM 743 N N . LEU A 1 101 ? -1.766 20.728 5.580 1.00 84.12 101 LEU A N 1
ATOM 744 C CA . LEU A 1 101 ? -3.229 20.866 5.585 1.00 84.12 101 LEU A CA 1
ATOM 745 C C . LEU A 1 101 ? -3.921 19.736 4.815 1.00 84.12 101 LEU A C 1
ATOM 747 O O . LEU A 1 101 ? -4.963 19.233 5.240 1.00 84.12 101 LEU A O 1
ATOM 751 N N . ARG A 1 102 ? -3.359 19.310 3.679 1.00 81.94 102 ARG A N 1
ATOM 752 C CA . ARG A 1 102 ? -3.894 18.171 2.921 1.00 81.94 102 ARG A CA 1
ATOM 753 C C . ARG A 1 102 ? -3.793 16.879 3.729 1.00 81.94 102 ARG A C 1
ATOM 755 O O . ARG A 1 102 ? -4.758 16.115 3.749 1.00 81.94 102 ARG A O 1
ATOM 762 N N . ALA A 1 103 ? -2.666 16.648 4.399 1.00 81.94 103 ALA A N 1
ATOM 763 C CA . ALA A 1 103 ? -2.475 15.494 5.274 1.00 81.94 103 ALA A CA 1
ATOM 764 C C . ALA A 1 103 ? -3.419 15.539 6.491 1.00 81.94 103 ALA A C 1
ATOM 766 O O . ALA A 1 103 ? -4.045 14.528 6.819 1.00 81.94 103 ALA A O 1
ATOM 767 N N . ALA A 1 104 ? -3.598 16.721 7.089 1.00 84.25 104 ALA A N 1
ATOM 768 C CA . ALA A 1 104 ? -4.461 16.956 8.243 1.00 84.25 104 ALA A CA 1
ATOM 769 C C . ALA A 1 104 ? -5.940 16.642 7.961 1.00 84.25 104 ALA A C 1
ATOM 771 O O . ALA A 1 104 ? -6.666 16.162 8.831 1.00 84.25 104 ALA A O 1
ATOM 772 N N . ARG A 1 105 ? -6.384 16.848 6.716 1.00 79.94 105 ARG A N 1
ATOM 773 C CA . ARG A 1 105 ? -7.758 16.568 6.264 1.00 79.94 105 ARG A CA 1
ATOM 774 C C . ARG A 1 105 ? -8.037 15.093 5.956 1.00 79.94 105 ARG A C 1
ATOM 776 O O . ARG A 1 105 ? -9.151 14.767 5.542 1.00 79.94 105 ARG A O 1
ATOM 783 N N . SER A 1 106 ? -7.068 14.197 6.149 1.00 79.81 106 SER A N 1
ATOM 784 C CA . SER A 1 106 ? -7.283 12.756 5.992 1.00 79.81 106 SER A CA 1
ATOM 785 C C . SER A 1 106 ? -8.338 12.248 6.991 1.00 79.81 106 SER A C 1
ATOM 787 O O . SER A 1 106 ? -8.208 12.500 8.189 1.00 79.81 106 SER A O 1
ATOM 789 N N . PRO A 1 107 ? -9.358 11.479 6.556 1.00 71.62 107 PRO A N 1
ATOM 790 C CA . PRO A 1 107 ? -10.462 11.036 7.418 1.00 71.62 107 PRO A CA 1
ATOM 791 C C . PRO A 1 107 ? -10.040 10.070 8.536 1.00 71.62 107 PRO A C 1
ATOM 793 O O . PRO A 1 107 ? -10.848 9.737 9.395 1.00 71.62 107 PRO A O 1
ATOM 796 N N . ARG A 1 108 ? -8.789 9.597 8.523 1.00 77.81 108 ARG A N 1
ATOM 797 C CA . ARG A 1 108 ? -8.226 8.688 9.532 1.00 77.81 108 ARG A CA 1
ATOM 798 C C . ARG A 1 108 ? -7.369 9.398 10.581 1.00 77.81 108 ARG A C 1
ATOM 800 O O . ARG A 1 108 ? -6.872 8.734 11.485 1.00 77.81 108 ARG A O 1
ATOM 807 N N . LEU A 1 109 ? -7.151 10.706 10.447 1.00 78.56 109 LEU A N 1
ATOM 808 C CA . LEU A 1 109 ? -6.274 11.447 11.343 1.00 78.56 109 LEU A CA 1
ATOM 809 C C . 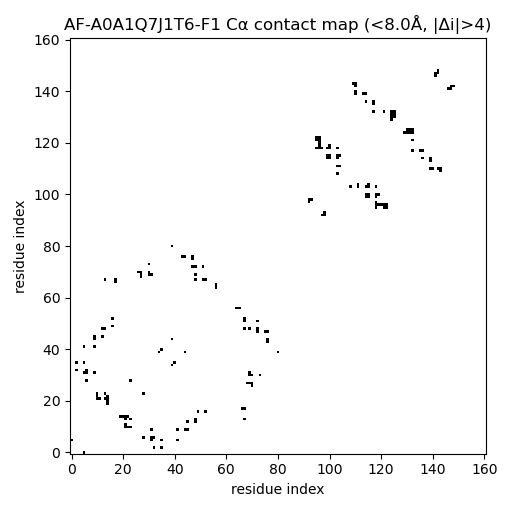LEU A 1 109 ? -7.047 11.939 12.575 1.00 78.56 109 LEU A C 1
ATOM 811 O O . LEU A 1 109 ? -7.970 12.747 12.471 1.00 78.56 109 LEU A O 1
ATOM 815 N N . ALA A 1 110 ? -6.656 11.445 13.747 1.00 78.69 110 ALA A N 1
ATOM 816 C CA . ALA A 1 110 ? -7.146 11.934 15.032 1.00 78.69 110 ALA A CA 1
ATOM 817 C C . ALA A 1 110 ? -6.529 13.305 15.375 1.00 78.69 110 ALA A C 1
ATOM 819 O O . ALA A 1 110 ? -5.513 13.692 14.805 1.00 78.69 110 ALA A O 1
ATOM 820 N N . ALA A 1 111 ? -7.150 14.051 16.297 1.00 81.44 111 ALA A N 1
ATOM 821 C CA . ALA A 1 111 ? -6.730 15.410 16.676 1.00 81.44 111 ALA A CA 1
ATOM 822 C C . ALA A 1 111 ? -6.597 16.384 15.485 1.00 81.44 111 ALA A C 1
ATOM 824 O O . ALA A 1 111 ? -5.754 17.278 15.478 1.00 81.44 111 ALA A O 1
ATOM 825 N N . ARG A 1 112 ? -7.457 16.228 14.469 1.00 84.06 112 ARG A N 1
ATOM 826 C CA . 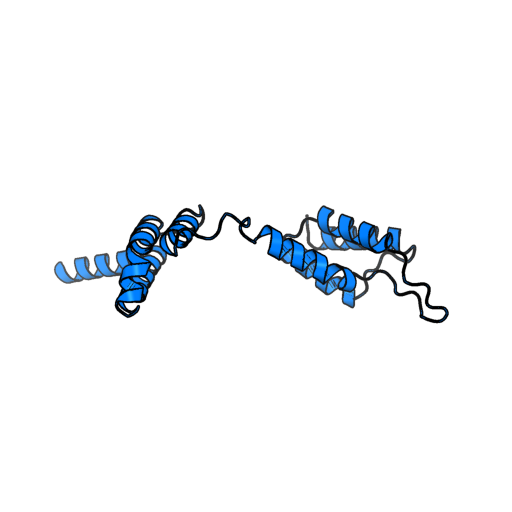ARG A 1 112 ? -7.425 16.998 13.216 1.00 84.06 112 ARG A CA 1
ATOM 827 C C . ARG A 1 112 ? -7.282 18.511 13.412 1.00 84.06 112 ARG A C 1
ATOM 829 O O . ARG A 1 112 ? -6.484 19.124 12.717 1.00 84.06 112 ARG A O 1
ATOM 836 N N . ALA A 1 113 ? -8.012 19.100 14.359 1.00 84.19 113 ALA A N 1
ATOM 837 C CA . ALA A 1 113 ? -7.942 20.537 14.628 1.00 84.19 113 ALA A CA 1
ATOM 838 C C . ALA A 1 113 ? -6.539 20.995 15.079 1.00 84.19 113 ALA A C 1
ATOM 840 O O . ALA A 1 113 ? -6.080 22.053 14.659 1.00 84.19 113 ALA A O 1
ATOM 841 N N . ALA A 1 114 ? -5.835 20.185 15.877 1.00 85.25 114 ALA A N 1
ATOM 842 C CA . ALA A 1 114 ? -4.469 20.480 16.312 1.00 85.25 114 ALA A CA 1
ATOM 843 C C . ALA A 1 114 ? -3.477 20.384 15.141 1.00 85.25 114 ALA A C 1
ATOM 845 O O . ALA A 1 114 ? -2.624 21.252 14.974 1.00 85.25 114 ALA A O 1
ATOM 846 N N . TRP A 1 115 ? -3.640 19.378 14.276 1.00 88.31 115 TRP A N 1
ATOM 847 C CA . TRP A 1 115 ? -2.821 19.235 13.070 1.00 88.31 115 TRP A CA 1
ATOM 848 C C . TRP A 1 115 ? -3.066 20.347 12.044 1.00 88.31 115 TRP A C 1
ATOM 850 O O . TRP A 1 115 ? -2.115 20.826 11.430 1.00 88.31 115 TRP A O 1
ATOM 860 N N . GLU A 1 116 ? -4.311 20.799 11.869 1.00 88.75 116 GLU A N 1
ATOM 861 C CA . GLU A 1 116 ? -4.633 21.941 11.001 1.00 88.75 116 GLU A CA 1
ATOM 862 C C . GLU A 1 116 ? -4.022 23.251 11.540 1.00 88.75 116 GLU A C 1
ATOM 864 O O . GLU A 1 116 ? -3.468 24.022 10.756 1.00 88.75 116 GLU A O 1
ATOM 869 N N . ALA A 1 117 ? -4.042 23.470 12.861 1.00 85.75 117 ALA A N 1
ATOM 870 C CA . ALA A 1 117 ? -3.414 24.631 13.498 1.00 85.75 117 ALA A CA 1
ATOM 871 C C . ALA A 1 117 ? -1.881 24.631 13.350 1.00 85.75 117 ALA A C 1
ATOM 873 O O . ALA A 1 117 ? -1.306 25.651 12.968 1.00 85.75 117 ALA A O 1
ATOM 874 N N . LEU A 1 118 ? -1.233 23.477 13.562 1.00 88.31 118 LEU A N 1
ATOM 875 C CA . LEU A 1 118 ? 0.206 23.307 13.329 1.00 88.31 118 LEU A CA 1
ATOM 876 C C . LEU A 1 118 ? 0.569 23.577 11.864 1.00 88.31 118 LEU A C 1
ATOM 878 O O . LEU A 1 118 ? 1.543 24.267 11.579 1.00 88.31 118 LEU A O 1
ATOM 882 N N . SER A 1 119 ? -0.236 23.071 10.924 1.00 89.06 119 SER A N 1
ATOM 883 C CA . SER A 1 119 ? 0.008 23.235 9.483 1.00 89.06 119 SER A CA 1
ATOM 884 C C . SER A 1 119 ? 0.092 24.707 9.067 1.00 89.06 119 SER A C 1
ATOM 886 O O . SER A 1 119 ? 0.911 25.051 8.219 1.00 89.06 119 SER A O 1
ATOM 888 N N . ALA A 1 120 ? -0.715 25.577 9.686 1.00 85.94 120 ALA A N 1
ATOM 889 C CA . ALA A 1 120 ? -0.739 27.010 9.394 1.00 85.94 120 ALA A CA 1
ATOM 890 C C . ALA A 1 120 ? 0.527 27.757 9.854 1.00 85.94 120 ALA A C 1
ATOM 892 O O . ALA A 1 120 ? 0.833 28.812 9.306 1.00 85.94 120 ALA A O 1
ATOM 893 N N . ARG A 1 121 ? 1.254 27.220 10.844 1.00 86.62 121 ARG A N 1
ATOM 894 C CA . ARG A 1 121 ? 2.421 27.863 11.480 1.00 86.62 121 ARG A CA 1
ATOM 895 C C . ARG A 1 121 ? 3.728 27.096 11.272 1.00 86.62 121 ARG A C 1
ATOM 897 O O . ARG A 1 121 ? 4.785 27.557 11.690 1.00 86.62 121 ARG A O 1
ATOM 904 N N . ALA A 1 122 ? 3.675 25.936 10.619 1.00 86.19 122 ALA A N 1
ATOM 905 C CA . ALA A 1 122 ? 4.805 25.021 10.492 1.00 86.19 122 ALA A CA 1
ATOM 906 C C . ALA A 1 122 ? 6.041 25.672 9.858 1.00 86.19 122 ALA A C 1
ATOM 908 O O . ALA A 1 122 ? 7.149 25.473 10.341 1.00 86.19 122 ALA A O 1
ATOM 909 N N . GLU A 1 123 ? 5.863 26.472 8.807 1.00 85.69 123 GLU A N 1
ATOM 910 C CA . GLU A 1 123 ? 6.978 27.145 8.130 1.00 85.69 123 GLU A CA 1
ATOM 911 C C . GLU A 1 123 ? 7.642 28.204 9.023 1.00 85.69 123 GLU A C 1
ATOM 913 O O . GLU A 1 123 ? 8.867 28.279 9.066 1.00 85.69 123 GLU A O 1
ATOM 918 N N . GLU A 1 124 ? 6.856 28.963 9.790 1.00 85.75 124 GLU A N 1
ATOM 919 C CA . GLU A 1 124 ? 7.355 29.954 10.753 1.00 85.75 124 GLU A CA 1
ATOM 920 C C . GLU A 1 124 ? 8.127 29.279 11.898 1.00 85.75 124 GLU A C 1
ATOM 922 O O . GLU A 1 124 ? 9.248 29.674 12.215 1.00 85.75 124 GLU A O 1
ATOM 927 N N . LEU A 1 125 ? 7.566 28.208 12.469 1.00 87.56 125 LEU A N 1
ATOM 928 C CA . LEU A 1 125 ? 8.180 27.451 13.565 1.00 87.56 125 LEU A CA 1
ATOM 929 C C . LEU A 1 125 ? 9.466 26.727 13.138 1.00 87.56 125 LEU A C 1
ATOM 931 O O . LEU A 1 125 ? 10.400 26.579 13.929 1.00 87.56 125 LEU A O 1
ATOM 935 N N . LEU A 1 126 ? 9.530 26.264 11.888 1.00 85.75 126 LEU A N 1
ATOM 936 C CA . LEU A 1 126 ? 10.744 25.678 11.322 1.00 85.75 126 LEU A CA 1
ATOM 937 C C . LEU A 1 126 ? 11.794 26.753 11.025 1.00 85.75 126 LEU A C 1
ATOM 939 O O . LEU A 1 126 ? 12.972 26.536 11.309 1.00 85.75 126 LEU A O 1
ATOM 943 N N . ALA A 1 127 ? 11.379 27.923 10.534 1.00 83.50 127 ALA A N 1
ATOM 944 C CA . ALA A 1 127 ? 12.275 29.058 10.318 1.00 83.50 127 ALA A CA 1
ATOM 945 C C . ALA A 1 127 ? 12.880 29.588 11.631 1.00 83.50 127 ALA A C 1
ATOM 947 O O . ALA A 1 127 ? 14.025 30.038 11.637 1.00 83.50 127 ALA A O 1
ATOM 948 N N . SER A 1 128 ? 12.160 29.479 12.752 1.00 84.00 128 SER A N 1
ATOM 949 C CA . SER A 1 128 ? 12.641 29.878 14.081 1.00 84.00 128 SER A CA 1
ATOM 950 C C . SER A 1 128 ? 13.502 28.822 14.795 1.00 84.00 128 SER A C 1
ATOM 952 O O . SER A 1 128 ? 13.803 28.992 15.974 1.00 84.00 128 SER A O 1
ATOM 954 N N . GLY A 1 129 ? 13.882 27.726 14.125 1.00 78.06 129 GLY A N 1
ATOM 955 C CA . GLY A 1 129 ? 14.771 26.695 14.682 1.00 78.06 129 GLY A CA 1
ATOM 956 C C . GLY A 1 129 ? 14.116 25.344 14.994 1.00 78.06 129 GLY A C 1
ATOM 957 O O . GLY A 1 129 ? 14.772 24.475 15.559 1.00 78.06 129 GLY A O 1
ATOM 958 N N . GLY A 1 130 ? 12.847 25.129 14.634 1.00 78.75 130 GLY A N 1
ATOM 959 C CA . GLY A 1 130 ? 12.204 23.806 14.610 1.00 78.75 130 GLY A CA 1
ATOM 960 C C . GLY A 1 130 ? 11.771 23.217 15.959 1.00 78.75 130 GLY A C 1
ATOM 961 O O . GLY A 1 130 ? 10.859 22.395 15.985 1.00 78.75 130 GLY A O 1
ATOM 962 N N . GLU A 1 131 ? 12.328 23.663 17.084 1.00 89.06 131 GLU A N 1
ATOM 963 C CA . GLU A 1 131 ? 11.915 23.211 18.428 1.00 89.06 131 GLU A CA 1
ATOM 964 C C . GLU A 1 131 ? 10.434 23.505 18.725 1.00 89.06 131 GLU A C 1
ATOM 966 O O . GLU A 1 131 ? 9.698 22.660 19.242 1.00 89.06 131 GLU A O 1
ATOM 971 N N . GLY A 1 132 ? 9.952 24.686 18.320 1.00 85.12 132 GLY A N 1
ATOM 972 C CA . GLY A 1 132 ? 8.537 25.043 18.447 1.00 85.12 132 GLY A CA 1
ATOM 973 C C . GLY A 1 132 ? 7.625 24.139 17.610 1.00 85.12 132 GLY A C 1
ATOM 974 O O . GLY A 1 132 ? 6.554 23.747 18.068 1.00 85.12 132 GLY A O 1
ATOM 975 N N . TYR A 1 133 ? 8.086 23.725 16.425 1.00 89.31 133 TYR A N 1
ATOM 976 C CA . TYR A 1 133 ? 7.361 22.782 15.570 1.00 89.31 133 TYR A CA 1
ATOM 977 C C . TYR A 1 133 ? 7.234 21.411 16.244 1.00 89.31 133 TYR A C 1
ATOM 979 O O . TYR A 1 133 ? 6.139 20.850 16.297 1.00 89.31 133 TYR A O 1
ATOM 987 N N . TRP A 1 134 ? 8.327 20.887 16.810 1.00 89.50 134 TRP A N 1
ATOM 988 C CA . TRP A 1 134 ? 8.309 19.601 17.513 1.00 89.50 134 TRP A CA 1
ATOM 989 C C . TRP A 1 134 ? 7.452 19.630 18.776 1.00 89.50 134 TRP A C 1
ATOM 991 O O . TRP A 1 134 ? 6.741 18.664 19.049 1.00 89.50 134 TRP A O 1
ATOM 1001 N N . THR A 1 135 ? 7.463 20.746 19.505 1.00 90.88 135 THR A N 1
ATOM 1002 C CA . THR A 1 135 ? 6.631 20.936 20.701 1.00 90.88 135 THR A CA 1
ATOM 1003 C C . THR A 1 135 ? 5.141 20.879 20.357 1.00 90.88 135 THR A C 1
ATOM 1005 O O . THR A 1 135 ? 4.384 20.134 20.983 1.00 90.88 135 THR A O 1
ATOM 1008 N N . GLU A 1 136 ? 4.712 21.612 19.328 1.00 87.38 136 GLU A N 1
ATOM 1009 C CA . GLU A 1 136 ? 3.311 21.619 18.894 1.00 87.38 136 GLU A CA 1
ATOM 1010 C C . GLU A 1 136 ? 2.889 20.281 18.256 1.00 87.38 136 GLU A C 1
ATOM 1012 O O . GLU A 1 136 ? 1.781 19.798 18.504 1.00 87.38 136 GLU A O 1
ATOM 1017 N N . ALA A 1 137 ? 3.781 19.621 17.509 1.00 88.25 137 ALA A N 1
ATOM 1018 C CA . ALA A 1 137 ? 3.535 18.280 16.977 1.00 88.25 137 ALA A CA 1
ATOM 1019 C C . ALA A 1 137 ? 3.369 17.235 18.094 1.00 88.25 137 ALA A C 1
ATOM 1021 O O . ALA A 1 137 ? 2.468 16.394 18.034 1.00 88.25 137 ALA A O 1
ATOM 1022 N N . LEU A 1 138 ? 4.201 17.298 19.138 1.00 86.50 138 LEU A N 1
ATOM 1023 C CA . LEU A 1 138 ? 4.097 16.413 20.296 1.00 86.50 138 LEU A CA 1
ATOM 1024 C C . LEU A 1 138 ? 2.803 16.666 21.083 1.00 86.50 138 LEU A C 1
ATOM 1026 O O . LEU A 1 138 ? 2.151 15.708 21.497 1.00 86.50 138 LEU A O 1
ATOM 1030 N N . ALA A 1 139 ? 2.391 17.928 21.238 1.00 85.44 139 ALA A N 1
ATOM 1031 C CA . ALA A 1 139 ? 1.106 18.273 21.846 1.00 85.44 139 ALA A CA 1
ATOM 1032 C C . ALA A 1 139 ? -0.073 17.687 21.046 1.00 85.44 139 ALA A C 1
ATOM 1034 O O . ALA A 1 139 ? -0.954 17.050 21.620 1.00 85.44 139 ALA A O 1
ATOM 1035 N N . ALA A 1 140 ? -0.057 17.797 19.713 1.00 85.94 140 ALA A N 1
ATOM 1036 C CA . ALA A 1 140 ? -1.081 17.188 18.862 1.00 85.94 140 ALA A CA 1
ATOM 1037 C C . ALA A 1 140 ? -1.139 15.653 19.008 1.00 85.94 140 ALA A C 1
ATOM 1039 O O . ALA A 1 140 ? -2.227 15.073 19.010 1.00 85.94 140 ALA A O 1
ATOM 1040 N N . LEU A 1 141 ? 0.009 14.986 19.181 1.00 85.12 141 LEU A N 1
ATOM 1041 C CA . LEU A 1 141 ? 0.081 13.541 19.435 1.00 85.12 141 LEU A CA 1
ATOM 1042 C C . LEU A 1 141 ? -0.466 13.150 20.817 1.00 85.12 141 LEU A C 1
ATOM 1044 O O . LEU A 1 141 ? -1.136 12.121 20.936 1.00 85.12 141 LEU A O 1
ATOM 1048 N N . ARG A 1 142 ? -0.235 13.964 21.851 1.00 83.69 142 ARG A N 1
ATOM 1049 C CA . ARG A 1 142 ? -0.767 13.724 23.205 1.00 83.69 142 ARG A CA 1
ATOM 1050 C C . ARG A 1 142 ? -2.290 13.796 23.263 1.00 83.69 142 ARG A C 1
ATOM 1052 O O . ARG A 1 142 ? -2.899 12.952 23.924 1.00 83.69 142 ARG A O 1
ATOM 1059 N N . VAL A 1 143 ? -2.903 14.696 22.488 1.00 81.62 143 VAL A N 1
ATOM 1060 C CA . VAL A 1 143 ? -4.366 14.755 22.319 1.00 81.62 143 VAL A CA 1
ATOM 1061 C C . VAL A 1 143 ? -4.908 13.427 21.779 1.00 81.62 143 VAL A C 1
ATOM 1063 O O . VAL A 1 143 ? -5.939 12.947 22.246 1.00 81.62 143 VAL A O 1
ATOM 1066 N N . VAL A 1 144 ? -4.211 12.804 20.819 1.00 79.69 144 VAL A N 1
ATOM 1067 C CA . VAL A 1 144 ? -4.598 11.493 20.262 1.00 79.69 144 VAL A CA 1
ATOM 1068 C C . VAL A 1 144 ? -4.427 10.373 21.285 1.00 79.69 144 VAL A C 1
ATOM 1070 O O . VAL A 1 144 ? -5.280 9.493 21.374 1.00 79.69 144 VAL A O 1
ATOM 1073 N N . ALA A 1 145 ? -3.345 10.412 22.060 1.00 77.06 145 ALA A N 1
ATOM 1074 C CA . ALA A 1 145 ? -3.065 9.426 23.098 1.00 77.06 145 ALA A CA 1
ATOM 1075 C C . ALA A 1 145 ? -3.969 9.570 24.340 1.00 77.06 145 ALA A C 1
ATOM 1077 O O . ALA A 1 145 ? -3.910 8.726 25.228 1.00 77.06 145 ALA A O 1
ATOM 1078 N N . GLY A 1 146 ? -4.797 10.622 24.422 1.00 68.56 146 GLY A N 1
ATOM 1079 C CA . GLY A 1 146 ? -5.675 10.886 25.566 1.00 68.56 146 GLY A CA 1
ATOM 1080 C C . GLY A 1 146 ? -4.942 11.339 26.834 1.00 68.56 146 GLY A C 1
ATOM 1081 O O . GLY A 1 146 ? -5.581 11.525 27.868 1.00 68.56 146 GLY A O 1
ATOM 1082 N N . LEU A 1 147 ? -3.627 11.559 26.753 1.00 60.53 147 LEU A N 1
ATOM 1083 C CA . LEU A 1 147 ? -2.764 11.859 27.900 1.00 60.53 147 LEU A CA 1
ATOM 1084 C C . LEU A 1 147 ? -3.081 13.232 28.515 1.00 60.53 147 LEU A C 1
ATOM 1086 O O . LEU A 1 147 ? -3.055 13.383 29.731 1.00 60.53 147 LEU A O 1
ATOM 1090 N N . ASP A 1 148 ? -3.531 14.193 27.703 1.00 58.75 148 ASP A N 1
ATOM 1091 C CA . ASP A 1 148 ? -3.932 15.524 28.186 1.00 58.75 148 ASP A CA 1
ATOM 1092 C C . ASP A 1 148 ? -5.223 15.502 29.034 1.00 58.75 148 ASP A C 1
ATOM 1094 O O . ASP A 1 148 ? -5.536 16.464 29.740 1.00 58.75 148 ASP A O 1
ATOM 1098 N N . ALA A 1 149 ? -6.032 14.440 28.932 1.00 58.81 149 ALA A N 1
ATOM 1099 C CA . ALA A 1 149 ? -7.283 14.307 29.679 1.00 58.81 149 ALA A CA 1
ATOM 1100 C C . ALA A 1 149 ? -7.087 13.629 31.044 1.00 58.81 149 ALA A C 1
ATOM 1102 O O . ALA A 1 149 ? -7.849 13.925 31.969 1.00 58.81 149 ALA A O 1
ATOM 1103 N N . GLU A 1 150 ? -6.096 12.744 31.174 1.00 55.25 150 GLU A N 1
ATOM 1104 C CA . GLU A 1 150 ? -5.704 12.142 32.454 1.00 55.25 150 GLU A CA 1
ATOM 1105 C C . GLU A 1 150 ? -4.959 13.148 33.331 1.00 55.25 150 GLU A C 1
ATOM 1107 O O . GLU A 1 150 ? -5.348 13.341 34.483 1.00 55.25 150 GLU A O 1
ATOM 1112 N N . GLU A 1 151 ? -4.006 13.888 32.761 1.00 58.75 151 GLU A N 1
ATOM 1113 C CA . GLU A 1 151 ? -3.198 14.870 33.496 1.00 58.75 151 GLU A CA 1
ATOM 1114 C C . GLU A 1 151 ? -4.077 15.993 34.092 1.00 58.75 151 GLU A C 1
ATOM 1116 O O . GLU A 1 151 ? -3.997 16.299 35.280 1.00 58.75 151 GLU A O 1
ATOM 1121 N N . ARG A 1 152 ? -5.063 16.505 33.333 1.00 57.66 152 ARG A N 1
ATOM 1122 C CA . ARG A 1 152 ? -6.045 17.488 33.848 1.00 57.66 152 ARG A CA 1
ATOM 1123 C C . ARG A 1 152 ? -7.012 16.925 34.894 1.00 57.66 152 ARG A C 1
ATOM 1125 O O . ARG A 1 152 ? -7.607 17.697 35.649 1.00 57.66 152 ARG A O 1
ATOM 1132 N N . ARG A 1 153 ? -7.272 15.613 34.902 1.00 58.16 153 ARG A N 1
ATOM 1133 C CA . ARG A 1 153 ? -8.120 14.973 35.928 1.00 58.16 153 ARG A CA 1
ATOM 1134 C C . ARG A 1 153 ? -7.347 14.777 37.224 1.00 58.16 153 ARG A C 1
ATOM 1136 O O . ARG A 1 153 ? -7.940 14.927 38.290 1.00 58.16 153 ARG A O 1
ATOM 1143 N N . GLU A 1 154 ? -6.064 14.462 37.124 1.00 59.47 154 GLU A N 1
ATOM 1144 C CA . GLU A 1 154 ? -5.159 14.301 38.257 1.00 59.47 154 GLU A CA 1
ATOM 1145 C C . GLU A 1 154 ? -4.834 15.648 38.914 1.00 59.47 154 GLU A C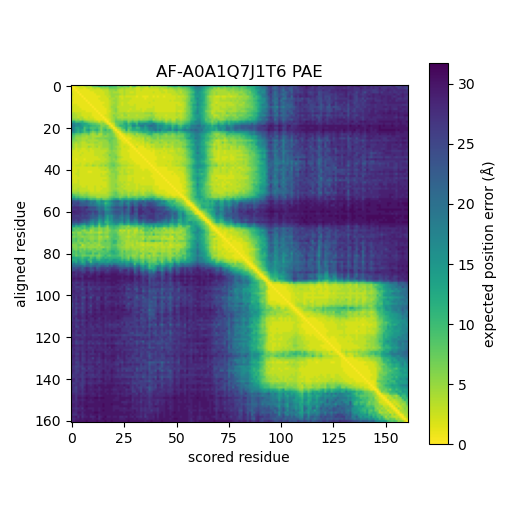 1
ATOM 1147 O O . GLU A 1 154 ? -4.988 15.782 40.128 1.00 59.47 154 GLU A O 1
ATOM 1152 N N . GLU A 1 155 ? -4.563 16.687 38.120 1.00 59.66 155 GLU A N 1
ATOM 1153 C CA . GLU A 1 155 ? -4.368 18.059 38.609 1.00 59.66 155 GLU A CA 1
ATOM 1154 C C . GLU A 1 155 ? -5.620 18.586 39.336 1.00 59.66 155 GLU A C 1
ATOM 1156 O O . GLU A 1 155 ? -5.544 19.065 40.467 1.00 59.66 155 GLU A O 1
ATOM 1161 N N . LYS A 1 156 ? -6.818 18.377 38.765 1.00 59.16 156 LYS A N 1
ATOM 1162 C CA . LYS A 1 156 ? -8.090 18.707 39.439 1.00 59.16 156 LYS A CA 1
ATOM 1163 C C . LYS A 1 156 ? -8.336 17.903 40.717 1.00 59.16 156 LYS A C 1
ATOM 1165 O O . LYS A 1 156 ? -9.033 18.396 41.596 1.00 59.16 156 LYS A O 1
ATOM 1170 N N . ARG A 1 157 ? -7.811 16.679 40.829 1.00 60.34 157 ARG A N 1
ATOM 1171 C CA . ARG A 1 157 ? -7.894 15.864 42.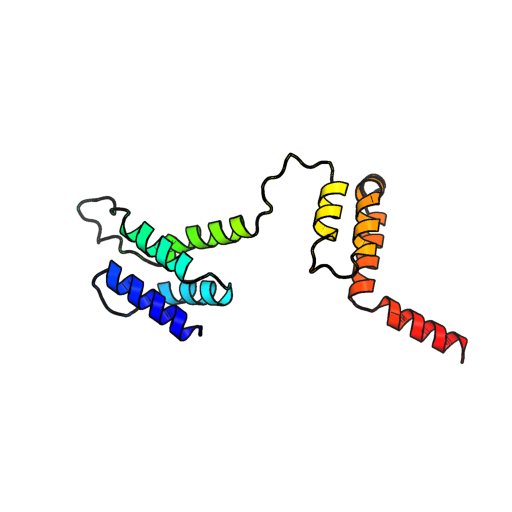054 1.00 60.34 157 ARG A CA 1
ATOM 1172 C C . ARG A 1 157 ? -6.944 16.375 43.131 1.00 60.34 157 ARG A C 1
ATOM 1174 O O . ARG A 1 157 ? -7.333 16.410 44.291 1.00 60.34 157 ARG A O 1
ATOM 1181 N N . SER A 1 158 ? -5.740 16.790 42.740 1.00 64.50 158 SER A N 1
ATOM 1182 C CA . SER A 1 158 ? -4.725 17.328 43.649 1.00 64.50 158 SER A CA 1
ATOM 1183 C C . SER A 1 158 ? -5.095 18.696 44.222 1.00 64.50 158 SER A C 1
ATOM 1185 O O . SER A 1 158 ? -4.643 19.020 45.310 1.00 64.50 158 SER A O 1
ATOM 1187 N N . CYS A 1 159 ? -5.903 19.501 43.525 1.00 62.16 159 CYS A N 1
ATOM 1188 C CA . CYS A 1 159 ? -6.382 20.788 44.045 1.00 62.16 159 CYS A CA 1
ATOM 1189 C C . CYS A 1 159 ? -7.625 20.678 44.951 1.00 62.16 159 CYS A C 1
ATOM 1191 O O . CYS A 1 159 ? -8.074 21.691 45.481 1.00 62.16 159 CYS A O 1
ATOM 1193 N N . VAL A 1 160 ? -8.222 19.487 45.077 1.00 60.00 160 VAL A N 1
ATOM 1194 C CA . VAL A 1 160 ? -9.455 19.237 45.854 1.00 60.00 160 VAL A CA 1
ATOM 1195 C C . VAL A 1 160 ? -9.182 18.378 47.107 1.00 60.00 160 VAL A C 1
ATOM 1197 O O . VAL A 1 160 ? -10.099 18.138 47.890 1.00 60.00 160 VAL A O 1
ATOM 1200 N N . ALA A 1 161 ? -7.934 17.944 47.318 1.00 49.25 161 ALA A N 1
ATOM 1201 C CA . ALA A 1 161 ? -7.452 17.273 48.531 1.00 49.25 161 ALA A CA 1
ATOM 1202 C C . ALA A 1 161 ? -6.671 18.254 49.417 1.00 49.25 161 ALA A C 1
ATOM 1204 O O . ALA A 1 161 ? -6.773 18.114 50.656 1.00 49.25 161 ALA A O 1
#

Secondary structure (DSSP, 8-state):
--HHHHHHHHHHHHHHHHSS-S---HHHHHHHHHHHHTT--HHHHHHHHHHHHHSPPP--TTS------HHHHHHHHHHHHHHHHSPP--SS-SHHHHHHHHHHT-TT-TTHHHHHHHHHHHHHHHHTTSHHHHHHHHHHHHHHHTHHHHHHHHHHHHT--